Protein AF-A0A505DAF3-F1 (afdb_monomer_lite)

Radius of gyration: 20.5 Å; chains: 1; bounding box: 51×48×59 Å

Organism: NCBI:txid2315329

Foldseek 3Di:
DVVVCVLCVLLVLLVLLQVLLVLLVVLLVVLVVLVVVVVVVCVVPDDDPDPVVLVVLSVVLVVLSVVLNVLSVVSNVLSVVDDPDDDDPDDDDDDPVNVLSQSSSLVSSLSSLVSLCSSLVCQCPSSPPPDPVSNVVSVVSNVVSVVSCVVVHHSVVSVVVNCVSVVVPVDDPPPD

Secondary structure (DSSP, 8-state):
-HHHHHHHHHHHHHHHHHHHHHHHHHHHHHHHHHHHHHHHHHTTTS-----HHHHHHHHHHHHHHHHHHHHHHHHHHHHHHS-SSS---------TTSTT----HHHHHHHHHHHHHHHHHHHHHTTTT--HHHHHHHHHHHHHHHHHHHHH--HHHHHHHHHHHTTTTSS-----

Sequence (176 aa):
AAGALAAVGDAAAAVLAAEAVGAAGHVLERIVACVRQRERAERVERAVGAFPAVKHRLADLYVQVRAARSAAHYAAWATIGSPSGGAARSAPSEGRWRETGERLGGLALAQALEALRTAAAEGVQLPGGTGSTWENEAYRYFHRAVGDELLFGPVHRLRAYAADAARLFDGREVTV

InterPro domains:
  IPR009075 Acyl-CoA dehydrogenase/oxidase, C-terminal [PF00441] (14-156)
  IPR036250 Acyl-CoA dehydrogenase-like, C-terminal [SSF47203] (10-165)

Structure (mmCIF, N/CA/C/O backbone):
data_AF-A0A505DAF3-F1
#
_entry.id   AF-A0A505DAF3-F1
#
loop_
_atom_site.group_PDB
_atom_site.id
_atom_site.type_symbol
_atom_site.label_atom_id
_atom_site.label_alt_id
_atom_site.label_comp_id
_atom_site.label_asym_id
_atom_site.label_entity_id
_atom_site.label_seq_id
_atom_site.pdbx_PDB_ins_code
_atom_site.Cartn_x
_atom_site.Cartn_y
_atom_site.Cartn_z
_atom_site.occupancy
_atom_site.B_iso_or_equiv
_atom_site.auth_seq_id
_atom_site.auth_comp_id
_atom_site.auth_asym_id
_atom_site.auth_atom_id
_atom_site.pdbx_PDB_model_num
ATOM 1 N N . ALA A 1 1 ? 13.190 10.095 -26.841 1.00 55.28 1 ALA A N 1
ATOM 2 C CA . ALA A 1 1 ? 12.254 10.432 -25.744 1.00 55.28 1 ALA A CA 1
ATOM 3 C C . ALA A 1 1 ? 11.821 9.196 -24.943 1.00 55.28 1 ALA A C 1
ATOM 5 O O . ALA A 1 1 ? 12.102 9.152 -23.753 1.00 55.28 1 ALA A O 1
ATOM 6 N N . ALA A 1 2 ? 11.225 8.169 -25.568 1.00 63.03 2 ALA A N 1
ATOM 7 C CA . ALA A 1 2 ? 10.678 6.992 -24.868 1.00 63.03 2 ALA A CA 1
ATOM 8 C C . ALA A 1 2 ? 11.683 6.226 -23.976 1.00 63.03 2 ALA A C 1
ATOM 10 O O . ALA A 1 2 ? 11.346 5.852 -22.859 1.00 63.03 2 ALA A O 1
ATOM 11 N N . GLY A 1 3 ? 12.936 6.057 -24.418 1.00 64.62 3 GLY A N 1
ATOM 12 C CA . GLY A 1 3 ? 13.968 5.381 -23.617 1.00 64.62 3 GLY A CA 1
ATOM 13 C C . GLY A 1 3 ? 14.381 6.136 -22.345 1.00 64.62 3 GLY A C 1
ATOM 14 O O . GLY A 1 3 ? 14.625 5.511 -21.320 1.00 64.62 3 GLY A O 1
ATOM 15 N N . ALA A 1 4 ? 14.396 7.473 -22.378 1.00 67.19 4 ALA A N 1
ATOM 16 C CA . ALA A 1 4 ? 14.712 8.292 -21.204 1.00 67.19 4 ALA A CA 1
ATOM 17 C C . ALA A 1 4 ? 13.577 8.254 -20.166 1.00 67.19 4 ALA A C 1
ATOM 19 O O . ALA A 1 4 ? 13.834 8.103 -18.977 1.00 67.19 4 ALA A O 1
ATOM 20 N N . LEU A 1 5 ? 12.318 8.300 -20.620 1.00 68.50 5 LEU A N 1
ATOM 21 C CA . LEU A 1 5 ? 11.139 8.104 -19.766 1.00 68.50 5 LEU A CA 1
ATOM 22 C C . LEU A 1 5 ? 11.126 6.711 -19.118 1.00 68.50 5 LEU A C 1
ATOM 24 O O . LEU A 1 5 ? 10.870 6.592 -17.924 1.00 68.50 5 LEU A O 1
ATOM 28 N N . ALA A 1 6 ? 11.470 5.666 -19.876 1.00 70.44 6 ALA A N 1
ATOM 29 C CA . ALA A 1 6 ? 11.570 4.306 -19.348 1.00 70.44 6 ALA A CA 1
ATOM 30 C C . ALA A 1 6 ? 12.694 4.143 -18.308 1.00 70.44 6 ALA A C 1
ATOM 32 O O . ALA A 1 6 ? 12.549 3.347 -17.384 1.00 70.44 6 ALA A O 1
ATOM 33 N N . ALA A 1 7 ? 13.795 4.890 -18.442 1.00 69.94 7 ALA A N 1
ATOM 34 C CA . ALA A 1 7 ? 14.902 4.872 -17.486 1.00 69.94 7 ALA A CA 1
ATOM 35 C C . ALA A 1 7 ? 14.554 5.578 -16.163 1.00 69.9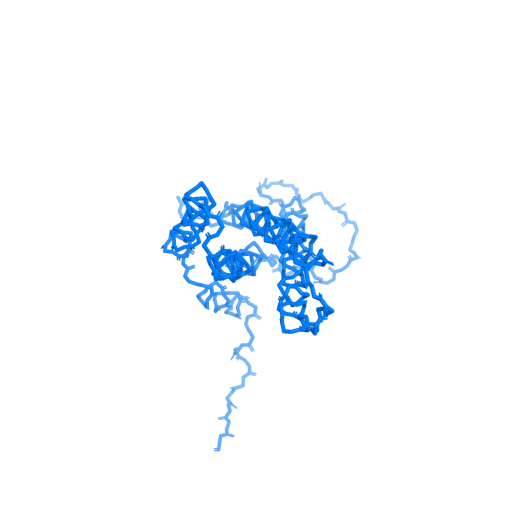4 7 ALA A C 1
ATOM 37 O O . ALA A 1 7 ? 14.957 5.119 -15.100 1.00 69.94 7 ALA A O 1
ATOM 38 N N . VAL A 1 8 ? 13.782 6.668 -16.218 1.00 83.06 8 VAL A N 1
ATOM 39 C CA . VAL A 1 8 ? 13.370 7.424 -15.021 1.00 83.06 8 VAL A CA 1
ATOM 40 C C . VAL A 1 8 ? 12.191 6.764 -14.299 1.00 83.06 8 VAL A C 1
ATOM 42 O O . VAL A 1 8 ? 12.058 6.917 -13.087 1.00 83.06 8 VAL A O 1
ATOM 45 N N . GLY A 1 9 ? 11.354 6.007 -15.016 1.00 86.56 9 GLY A N 1
ATOM 46 C CA . GLY A 1 9 ? 10.122 5.428 -14.473 1.00 86.56 9 GLY A CA 1
ATOM 47 C C . GLY A 1 9 ? 10.319 4.563 -13.224 1.00 86.56 9 GLY A C 1
ATOM 48 O O . GLY A 1 9 ? 9.505 4.637 -12.310 1.00 86.56 9 GLY A O 1
ATOM 49 N N . ASP A 1 10 ? 11.410 3.798 -13.145 1.00 87.62 10 ASP A N 1
ATOM 50 C CA . ASP A 1 10 ? 11.676 2.928 -11.992 1.00 87.62 10 ASP A CA 1
ATOM 51 C C . ASP A 1 10 ? 12.041 3.726 -10.729 1.00 87.62 10 ASP A C 1
ATOM 53 O O . ASP A 1 10 ? 11.458 3.526 -9.662 1.00 87.62 10 ASP A O 1
ATOM 57 N N . ALA A 1 11 ? 12.934 4.710 -10.869 1.00 89.12 11 ALA A N 1
ATOM 58 C CA . ALA A 1 11 ? 13.295 5.615 -9.780 1.00 89.12 11 ALA A CA 1
ATOM 59 C C . ALA A 1 11 ? 12.101 6.479 -9.340 1.00 89.12 11 ALA A C 1
ATOM 61 O O . ALA A 1 11 ? 11.868 6.655 -8.144 1.00 89.12 11 ALA A O 1
ATOM 62 N N . ALA A 1 12 ? 11.301 6.972 -10.292 1.00 91.94 12 ALA A N 1
ATOM 63 C CA . ALA A 1 12 ? 10.080 7.715 -9.996 1.00 91.94 12 ALA A CA 1
ATOM 64 C C . ALA A 1 12 ? 9.077 6.857 -9.209 1.00 91.94 12 ALA A C 1
ATOM 66 O O . ALA A 1 12 ? 8.542 7.311 -8.199 1.00 91.94 12 ALA A O 1
ATOM 67 N N . ALA A 1 13 ? 8.872 5.599 -9.611 1.00 93.19 13 ALA A N 1
ATOM 68 C CA . ALA A 1 13 ? 7.991 4.678 -8.901 1.00 93.19 13 ALA A CA 1
ATOM 69 C C . ALA A 1 13 ? 8.490 4.370 -7.478 1.00 93.19 13 ALA A C 1
ATOM 71 O O . ALA A 1 13 ? 7.680 4.310 -6.555 1.00 93.19 13 ALA A O 1
ATOM 72 N N . ALA A 1 14 ? 9.806 4.253 -7.264 1.00 94.12 14 ALA A N 1
ATOM 73 C CA . ALA A 1 14 ? 10.380 4.080 -5.927 1.00 94.12 14 ALA A CA 1
ATOM 74 C C . ALA A 1 14 ? 10.135 5.297 -5.012 1.00 94.12 14 ALA A C 1
ATOM 76 O O . ALA A 1 14 ? 9.777 5.129 -3.844 1.00 94.12 14 ALA A O 1
ATOM 77 N N . VAL A 1 15 ? 10.269 6.521 -5.537 1.00 95.44 15 VAL A N 1
ATOM 78 C CA . VAL A 1 15 ? 9.961 7.757 -4.792 1.00 95.44 15 VAL A CA 1
ATOM 79 C C . VAL A 1 15 ? 8.472 7.837 -4.452 1.00 95.44 15 VAL A C 1
ATOM 81 O O . VAL A 1 15 ? 8.115 8.089 -3.301 1.00 95.44 15 VAL A O 1
ATOM 84 N N . LEU A 1 16 ? 7.598 7.554 -5.419 1.00 96.56 16 LEU A N 1
ATOM 85 C CA . LEU A 1 16 ? 6.149 7.532 -5.206 1.00 96.56 16 LEU A CA 1
ATOM 86 C C . LEU A 1 16 ? 5.738 6.470 -4.176 1.00 96.56 16 LEU A C 1
ATOM 88 O O . LEU A 1 16 ? 4.880 6.727 -3.333 1.00 96.56 16 LEU A O 1
ATOM 92 N N . ALA A 1 17 ? 6.391 5.304 -4.181 1.00 97.50 17 ALA A N 1
ATOM 93 C CA . ALA A 1 17 ? 6.172 4.269 -3.176 1.00 97.50 17 ALA A CA 1
ATOM 94 C C . ALA A 1 17 ? 6.540 4.759 -1.765 1.00 97.50 17 ALA A C 1
ATOM 96 O O . ALA A 1 17 ? 5.809 4.498 -0.807 1.00 97.50 17 ALA A O 1
ATOM 97 N N . ALA A 1 18 ? 7.650 5.495 -1.636 1.00 97.81 18 ALA A N 1
ATOM 98 C CA . ALA A 1 18 ? 8.081 6.080 -0.369 1.00 97.81 18 ALA A CA 1
ATOM 99 C C . ALA A 1 18 ? 7.090 7.138 0.154 1.00 97.81 18 ALA A C 1
ATOM 101 O O . ALA A 1 18 ? 6.783 7.154 1.348 1.00 97.81 18 ALA A O 1
ATOM 102 N N . GLU A 1 19 ? 6.534 7.979 -0.722 1.00 97.62 19 GLU A N 1
ATOM 103 C CA . GLU A 1 19 ? 5.478 8.918 -0.328 1.00 97.62 19 GLU A CA 1
ATOM 104 C C . GLU A 1 19 ? 4.197 8.199 0.112 1.00 97.62 19 GLU A C 1
ATOM 106 O O . GLU A 1 19 ? 3.665 8.486 1.189 1.00 97.62 19 GLU A O 1
ATOM 111 N N . ALA A 1 20 ? 3.712 7.248 -0.692 1.00 97.88 20 ALA A N 1
ATOM 112 C CA . ALA A 1 20 ? 2.471 6.530 -0.417 1.00 97.88 20 ALA A CA 1
ATOM 113 C C . ALA A 1 20 ? 2.543 5.751 0.906 1.00 97.88 20 ALA A C 1
ATOM 115 O O . ALA A 1 20 ? 1.601 5.792 1.701 1.00 97.88 20 ALA A O 1
ATOM 116 N N . VAL A 1 21 ? 3.680 5.111 1.213 1.00 98.19 21 VAL A N 1
ATOM 117 C CA . VAL A 1 21 ? 3.852 4.422 2.502 1.00 98.19 21 VAL A CA 1
ATOM 118 C C . VAL A 1 21 ? 4.002 5.386 3.682 1.00 98.19 21 VAL A C 1
ATOM 120 O O . VAL A 1 21 ? 3.593 5.060 4.801 1.00 98.19 21 VAL A O 1
ATOM 123 N N . GLY A 1 22 ? 4.554 6.582 3.457 1.00 98.12 22 GLY A N 1
ATOM 124 C CA . GLY A 1 22 ? 4.562 7.659 4.446 1.00 98.12 22 GLY A CA 1
ATOM 125 C C . GLY A 1 22 ? 3.141 8.093 4.803 1.00 98.12 22 GLY A C 1
ATOM 126 O O . GLY A 1 22 ? 2.778 8.125 5.981 1.00 98.12 22 GLY A O 1
ATOM 127 N N . ALA A 1 23 ? 2.309 8.327 3.786 1.00 97.50 23 ALA A N 1
ATOM 128 C CA . ALA A 1 23 ? 0.896 8.649 3.955 1.00 97.50 23 ALA A CA 1
ATOM 129 C C . ALA A 1 23 ? 0.130 7.522 4.673 1.00 97.50 23 ALA A C 1
ATOM 131 O O . ALA A 1 23 ? -0.571 7.784 5.650 1.00 97.50 23 ALA A O 1
ATOM 132 N N . ALA A 1 24 ? 0.320 6.264 4.261 1.00 98.00 24 ALA A N 1
ATOM 133 C CA . ALA A 1 24 ? -0.319 5.109 4.893 1.00 98.00 24 ALA A CA 1
ATOM 134 C C . ALA A 1 24 ? 0.071 4.970 6.377 1.00 98.00 24 ALA A C 1
ATOM 136 O O . ALA A 1 24 ? -0.783 4.742 7.236 1.00 98.00 24 ALA A O 1
ATOM 137 N N . GLY A 1 25 ? 1.357 5.161 6.694 1.00 97.81 25 GLY A N 1
ATOM 138 C CA . GLY A 1 25 ? 1.858 5.149 8.068 1.00 97.81 25 GLY A CA 1
ATOM 139 C C . GLY A 1 25 ? 1.249 6.252 8.928 1.00 97.81 25 GLY A C 1
ATOM 140 O O . GLY A 1 25 ? 0.812 5.980 10.044 1.00 97.81 25 GLY A O 1
ATOM 141 N N . HIS A 1 26 ? 1.144 7.467 8.392 1.00 96.31 26 HIS A N 1
ATOM 142 C CA . HIS A 1 26 ? 0.522 8.580 9.103 1.00 96.31 26 HIS A CA 1
ATOM 143 C C . HIS A 1 26 ? -0.964 8.328 9.390 1.00 96.31 26 HIS A C 1
ATOM 145 O O . HIS A 1 26 ? -1.433 8.581 10.500 1.00 96.31 26 HIS A O 1
ATOM 151 N N . VAL A 1 27 ? -1.710 7.786 8.422 1.00 95.31 27 VAL A N 1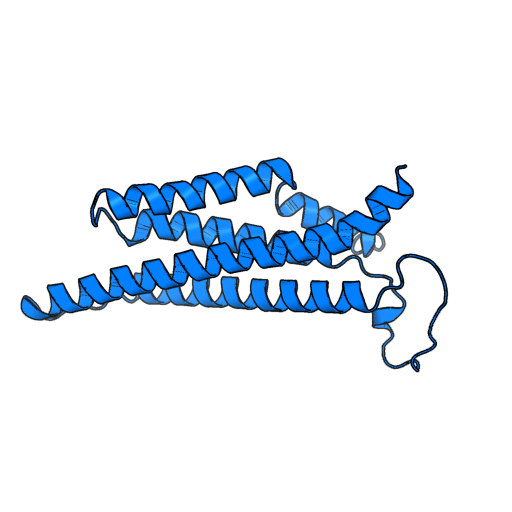
ATOM 152 C CA . VAL A 1 27 ? -3.116 7.411 8.632 1.00 95.31 27 VAL A CA 1
ATOM 153 C C . VAL A 1 27 ? -3.239 6.349 9.730 1.00 95.31 27 VAL A C 1
ATOM 155 O O . VAL A 1 27 ? -4.067 6.499 10.626 1.00 95.31 27 VAL A O 1
ATOM 158 N N . LEU A 1 28 ? -2.384 5.323 9.734 1.00 95.12 28 LEU A N 1
ATOM 159 C CA . LEU A 1 28 ? -2.369 4.303 10.787 1.00 95.12 28 LEU A CA 1
ATOM 160 C C . LEU A 1 28 ? -2.079 4.891 12.178 1.00 95.12 28 LEU A C 1
ATOM 162 O O . LEU A 1 28 ? -2.810 4.606 13.127 1.00 95.12 28 LEU A O 1
ATOM 166 N N . GLU A 1 29 ? -1.034 5.712 12.311 1.00 93.88 29 GLU A N 1
ATOM 167 C CA . GLU A 1 29 ? -0.672 6.375 13.575 1.00 93.88 29 GLU A CA 1
ATOM 168 C C . GLU A 1 29 ? -1.842 7.169 14.140 1.00 93.88 29 GLU A C 1
ATOM 170 O O . GLU A 1 29 ? -2.175 7.083 15.327 1.00 93.88 29 GLU A O 1
ATOM 175 N N . ARG A 1 30 ? -2.508 7.898 13.252 1.00 90.75 30 ARG A N 1
ATOM 176 C CA . ARG A 1 30 ? -3.710 8.639 13.562 1.00 90.75 30 ARG A CA 1
ATOM 177 C C . ARG A 1 30 ? -4.816 7.715 14.056 1.00 90.75 30 ARG A C 1
ATOM 179 O O . ARG A 1 30 ? -5.370 7.984 15.124 1.00 90.75 30 ARG A O 1
ATOM 186 N N . ILE A 1 31 ? -5.171 6.661 13.317 1.00 90.06 31 ILE A N 1
ATOM 187 C CA . ILE A 1 31 ? -6.253 5.751 13.729 1.00 90.06 31 ILE A CA 1
ATOM 188 C C . ILE A 1 31 ? -5.963 5.192 15.124 1.00 90.06 31 ILE A C 1
ATOM 190 O O . ILE A 1 31 ? -6.834 5.207 15.992 1.00 90.06 31 ILE A O 1
ATOM 194 N N . VAL A 1 32 ? -4.723 4.764 15.372 1.00 90.50 32 VAL A N 1
ATOM 195 C CA . VAL A 1 32 ? -4.290 4.264 16.682 1.00 90.50 32 VAL A CA 1
ATOM 196 C C . VAL A 1 32 ? -4.449 5.333 17.765 1.00 90.50 32 VAL A C 1
ATOM 198 O O . VAL A 1 32 ? -4.905 5.017 18.865 1.00 90.50 32 VAL A O 1
ATOM 201 N N . ALA A 1 33 ? -4.104 6.592 17.484 1.00 88.31 33 ALA A N 1
ATOM 202 C CA . ALA A 1 33 ? -4.309 7.692 18.422 1.00 88.31 33 ALA A CA 1
ATOM 203 C C . ALA A 1 33 ? -5.799 7.896 18.754 1.00 88.31 33 ALA A C 1
ATOM 205 O O . ALA A 1 33 ? -6.139 7.989 19.934 1.00 88.31 33 ALA A O 1
ATOM 206 N N . CYS A 1 34 ? -6.679 7.883 17.748 1.00 84.25 34 CYS A N 1
ATOM 207 C CA . CYS A 1 34 ? -8.130 7.992 17.933 1.00 84.25 34 CYS A CA 1
ATOM 208 C C . CYS A 1 34 ? -8.685 6.828 18.775 1.00 84.25 34 CYS A C 1
ATOM 210 O O . CYS A 1 34 ? -9.349 7.049 19.790 1.00 84.25 34 CYS A O 1
ATOM 212 N N . VAL A 1 35 ? -8.348 5.583 18.421 1.00 84.06 35 VAL A N 1
ATOM 213 C CA . VAL A 1 35 ? -8.790 4.384 19.154 1.00 84.06 35 VAL A CA 1
ATOM 214 C C . VAL A 1 35 ? -8.314 4.422 20.607 1.00 84.06 35 VAL A C 1
ATOM 216 O O . VAL A 1 35 ? -9.091 4.147 21.517 1.00 84.06 35 VAL A O 1
ATOM 219 N N . ARG A 1 36 ? -7.069 4.841 20.862 1.00 84.06 36 ARG A N 1
ATOM 220 C CA . ARG A 1 36 ? -6.545 4.988 22.230 1.00 84.06 36 ARG A CA 1
ATOM 221 C C . ARG A 1 36 ? -7.261 6.074 23.030 1.00 84.06 36 ARG A C 1
ATOM 223 O O . ARG A 1 36 ? -7.436 5.911 24.234 1.00 84.06 36 ARG A O 1
ATOM 230 N N . GLN A 1 37 ? -7.631 7.192 22.404 1.00 82.00 37 GLN A N 1
ATOM 231 C CA . GLN A 1 37 ? -8.408 8.245 23.066 1.00 82.00 37 GLN A CA 1
ATOM 232 C C . GLN A 1 37 ? -9.791 7.727 23.477 1.00 82.00 37 GLN A C 1
ATOM 234 O O . GLN A 1 37 ? -10.188 7.936 24.623 1.00 82.00 37 GLN A O 1
ATOM 239 N N . ARG A 1 38 ? -10.467 6.979 22.595 1.00 77.75 38 ARG A N 1
ATOM 240 C CA . ARG A 1 38 ? -11.739 6.303 22.899 1.00 77.75 38 ARG A CA 1
ATOM 241 C C . ARG A 1 38 ? -11.603 5.297 24.037 1.00 77.75 38 ARG A C 1
ATOM 243 O O . ARG A 1 38 ? -12.330 5.400 25.018 1.00 77.75 38 ARG A O 1
ATOM 250 N N . GLU A 1 39 ? -10.605 4.409 23.979 1.00 76.38 39 GLU A N 1
ATOM 251 C CA . GLU A 1 39 ? -10.349 3.432 25.050 1.00 76.38 39 GLU A CA 1
ATOM 252 C C . GLU A 1 39 ? -10.127 4.108 26.417 1.00 76.38 39 GLU A C 1
ATOM 254 O O . GLU A 1 39 ? -10.563 3.585 27.443 1.00 76.38 39 GLU A O 1
ATOM 259 N N . ARG A 1 40 ? -9.448 5.266 26.461 1.00 76.38 40 ARG A N 1
ATOM 260 C CA . ARG A 1 40 ? -9.253 6.036 27.704 1.00 76.38 40 ARG A CA 1
ATOM 261 C C . ARG A 1 40 ? -10.551 6.663 28.210 1.00 76.38 40 ARG A C 1
ATOM 263 O O . ARG A 1 40 ? -10.771 6.638 29.415 1.00 76.38 40 ARG A O 1
ATOM 270 N N . ALA A 1 41 ? -11.374 7.212 27.316 1.00 74.06 41 ALA A N 1
ATOM 271 C CA . ALA A 1 41 ? -12.651 7.831 27.668 1.00 74.06 41 ALA A CA 1
ATOM 272 C C . ALA A 1 41 ? -13.664 6.795 28.186 1.00 74.06 41 ALA A C 1
ATOM 274 O O . ALA A 1 41 ? -14.298 7.007 29.213 1.00 74.06 41 ALA A O 1
ATOM 275 N N . GLU A 1 42 ? -13.763 5.638 27.530 1.00 68.00 42 GLU A N 1
ATOM 276 C CA . GLU A 1 42 ? -14.745 4.596 27.857 1.00 68.00 42 GLU A CA 1
ATOM 277 C C . GLU A 1 42 ? -14.367 3.759 29.092 1.00 68.00 42 GLU A C 1
ATOM 279 O O . GLU A 1 42 ? -15.247 3.270 29.803 1.00 68.00 42 GLU A O 1
ATOM 284 N N . ARG A 1 43 ? -13.067 3.632 29.412 1.00 58.12 43 ARG A N 1
ATOM 285 C CA . ARG A 1 43 ? -12.592 2.955 30.638 1.00 58.12 43 ARG A CA 1
ATOM 286 C C . ARG A 1 43 ? -13.067 3.610 31.936 1.00 58.12 43 ARG A C 1
ATOM 288 O O . ARG A 1 43 ? -12.983 2.968 32.979 1.00 58.12 43 ARG A O 1
ATOM 295 N N . VAL A 1 44 ? -13.543 4.852 31.884 1.00 57.22 44 VAL A N 1
ATOM 296 C CA . VAL A 1 44 ? -14.105 5.549 33.047 1.00 57.22 44 VAL A CA 1
ATOM 297 C C . VAL A 1 44 ? -15.523 5.053 33.373 1.00 57.22 44 VAL A C 1
ATOM 299 O O . VAL A 1 44 ? -15.913 5.107 34.534 1.00 57.22 44 VAL A O 1
ATOM 302 N N . GLU A 1 45 ? -16.272 4.500 32.407 1.00 53.12 45 GLU A N 1
ATOM 303 C CA . GLU A 1 45 ? -17.703 4.199 32.593 1.00 53.12 45 GLU A CA 1
ATOM 304 C C . GLU A 1 45 ? -18.114 2.715 32.542 1.00 53.12 45 GLU A C 1
ATOM 306 O O . GLU A 1 45 ? -19.216 2.409 32.996 1.00 53.12 45 GLU A O 1
ATOM 311 N N . ARG A 1 46 ? -17.307 1.760 32.045 1.00 50.72 46 ARG A N 1
ATOM 312 C CA . ARG A 1 46 ? -17.666 0.319 32.110 1.00 50.72 46 ARG A CA 1
ATOM 313 C C . ARG A 1 46 ? -16.487 -0.624 31.833 1.00 50.72 46 ARG A C 1
ATOM 315 O O . ARG A 1 46 ? -15.561 -0.285 31.104 1.00 50.72 46 ARG A O 1
ATOM 322 N N . ALA A 1 47 ? -16.544 -1.839 32.390 1.00 46.88 47 ALA A N 1
ATOM 323 C CA . ALA A 1 47 ? -15.607 -2.932 32.113 1.00 46.88 47 ALA A CA 1
ATOM 324 C C . ALA A 1 47 ? -15.650 -3.309 30.616 1.00 46.88 47 ALA A C 1
ATOM 326 O O . ALA A 1 47 ? -16.570 -3.982 30.155 1.00 46.88 47 ALA A O 1
ATOM 327 N N . VAL A 1 48 ? -14.676 -2.807 29.852 1.00 45.03 48 VAL A N 1
ATOM 328 C CA . VAL A 1 48 ? -14.603 -2.894 28.387 1.00 45.03 48 VAL A CA 1
ATOM 329 C C . VAL A 1 48 ? -14.355 -4.340 27.948 1.00 45.03 48 VAL A C 1
ATOM 331 O O . VAL A 1 48 ? -13.220 -4.824 27.945 1.00 45.03 48 VAL A O 1
ATOM 334 N N . GLY A 1 49 ? -15.433 -5.021 27.553 1.00 44.69 49 GLY A N 1
ATOM 335 C CA . GLY A 1 49 ? -15.375 -6.194 26.686 1.00 44.69 49 GLY A CA 1
ATOM 336 C C . GLY A 1 49 ? -14.585 -5.821 25.438 1.00 44.69 49 GLY A C 1
ATOM 337 O O . GLY A 1 49 ? -14.859 -4.815 24.792 1.00 44.69 49 GLY A O 1
ATOM 338 N N . ALA A 1 50 ? -13.514 -6.565 25.203 1.00 50.16 50 ALA A N 1
ATOM 339 C CA . ALA A 1 50 ? -12.399 -6.136 24.390 1.00 50.16 50 ALA A CA 1
ATOM 340 C C . ALA A 1 50 ? -12.812 -5.744 22.957 1.00 50.16 50 ALA A C 1
ATOM 342 O O . ALA A 1 50 ? -13.761 -6.271 22.381 1.00 50.16 50 ALA A O 1
ATOM 343 N N . PHE A 1 51 ? -11.959 -4.942 22.324 1.00 63.72 51 PHE A N 1
ATOM 344 C CA . PHE A 1 51 ? -11.960 -4.669 20.890 1.00 63.72 51 PHE A CA 1
ATOM 345 C C . PHE A 1 51 ? -11.031 -5.626 20.082 1.00 63.72 51 PHE A C 1
ATOM 347 O O . PHE A 1 51 ? -10.173 -5.114 19.355 1.00 63.72 51 PHE A O 1
ATOM 354 N N . PRO A 1 52 ? -11.085 -6.985 20.166 1.00 69.31 52 PRO A N 1
ATOM 355 C CA . PRO A 1 52 ? -10.171 -7.845 19.411 1.00 69.31 52 PRO A CA 1
ATOM 356 C C . PRO A 1 52 ? -10.227 -7.586 17.911 1.00 69.31 52 PRO A C 1
ATOM 358 O O . PRO A 1 52 ? -9.187 -7.575 17.267 1.00 69.31 52 PRO A O 1
ATOM 361 N N . ALA A 1 53 ? -11.420 -7.316 17.371 1.00 79.94 53 ALA A N 1
ATOM 362 C CA . ALA A 1 53 ? -11.605 -7.079 15.944 1.00 79.94 53 ALA A CA 1
ATOM 363 C C . ALA A 1 53 ? -10.860 -5.823 15.461 1.00 79.94 53 ALA A C 1
ATOM 365 O O . ALA A 1 53 ? -10.167 -5.874 14.450 1.00 79.94 53 ALA A O 1
ATOM 366 N N . VAL A 1 54 ? -10.934 -4.710 16.204 1.00 84.12 54 VAL A N 1
ATOM 367 C CA . VAL A 1 54 ? -10.202 -3.476 15.858 1.00 84.12 54 VAL A CA 1
ATOM 368 C C . VAL A 1 54 ? -8.698 -3.689 16.013 1.00 84.12 54 VAL A C 1
ATOM 370 O O . VAL A 1 54 ? -7.927 -3.284 15.151 1.00 84.12 54 VAL A O 1
ATOM 373 N N . LYS A 1 55 ? -8.265 -4.376 17.077 1.00 85.00 55 LYS A N 1
ATOM 374 C CA . LYS A 1 55 ? -6.842 -4.664 17.307 1.00 85.00 55 LYS A CA 1
ATOM 375 C C . LYS A 1 55 ? -6.247 -5.555 16.220 1.00 85.00 55 LYS A C 1
ATOM 377 O O . LYS A 1 55 ? -5.139 -5.276 15.778 1.00 85.00 55 LYS A O 1
ATOM 382 N N . HIS A 1 56 ? -6.972 -6.582 15.777 1.00 90.69 56 HIS A N 1
ATOM 383 C CA . HIS A 1 56 ? -6.522 -7.470 14.706 1.00 90.69 56 HIS A CA 1
ATOM 384 C C . HIS A 1 56 ? -6.431 -6.723 13.374 1.00 90.69 56 HIS A C 1
ATOM 386 O O . HIS A 1 56 ? -5.365 -6.705 12.772 1.00 90.69 56 HIS A O 1
ATOM 392 N N . ARG A 1 57 ? -7.474 -5.965 13.002 1.00 90.88 57 ARG A N 1
ATOM 393 C CA . ARG A 1 57 ? -7.453 -5.114 11.798 1.00 90.88 57 ARG A CA 1
ATOM 394 C C . ARG A 1 57 ? -6.288 -4.124 11.798 1.00 90.88 57 ARG A C 1
ATOM 396 O O . ARG A 1 57 ? -5.622 -3.956 10.783 1.00 90.88 57 ARG A O 1
ATOM 403 N N . LEU A 1 58 ? -6.008 -3.483 12.936 1.00 91.94 58 LEU A N 1
ATOM 404 C CA . LEU A 1 58 ? -4.874 -2.561 13.062 1.00 91.94 58 LEU A CA 1
ATOM 405 C C . LEU A 1 58 ? -3.518 -3.272 13.029 1.00 91.94 58 LEU A C 1
ATOM 407 O O . LEU A 1 58 ? -2.554 -2.696 12.528 1.00 91.94 58 LEU A O 1
ATOM 411 N N . ALA A 1 59 ? -3.430 -4.501 13.541 1.00 94.88 59 ALA A N 1
ATOM 412 C CA . ALA A 1 59 ? -2.227 -5.317 13.427 1.00 94.88 59 ALA A CA 1
ATOM 413 C C . ALA A 1 59 ? -1.972 -5.727 11.967 1.00 94.88 59 ALA A C 1
ATOM 415 O O . ALA A 1 59 ? -0.854 -5.558 11.484 1.00 94.88 59 ALA A O 1
ATOM 416 N N . ASP A 1 60 ? -3.005 -6.167 11.246 1.00 95.56 60 ASP A N 1
ATOM 417 C CA . ASP A 1 60 ? -2.914 -6.511 9.824 1.00 95.56 60 ASP A CA 1
ATOM 418 C C . ASP A 1 60 ? -2.505 -5.295 8.990 1.00 95.56 60 ASP A C 1
ATOM 420 O O . ASP A 1 60 ? -1.570 -5.363 8.189 1.00 95.56 60 ASP A O 1
ATOM 424 N N . LEU A 1 61 ? -3.139 -4.144 9.238 1.00 96.44 61 LEU A N 1
ATOM 425 C CA . LEU A 1 61 ? -2.788 -2.891 8.579 1.00 96.44 61 LEU A CA 1
ATOM 426 C C . LEU A 1 61 ? -1.343 -2.470 8.888 1.00 96.44 61 LEU A C 1
ATOM 428 O O . LEU A 1 61 ? -0.615 -2.048 7.990 1.00 96.44 61 LEU A O 1
ATOM 432 N N . TYR A 1 62 ? -0.896 -2.615 10.138 1.00 97.88 62 TYR A N 1
ATOM 433 C CA . TYR A 1 62 ? 0.495 -2.355 10.507 1.00 97.88 62 TYR A CA 1
ATOM 434 C C . TYR A 1 62 ? 1.460 -3.241 9.718 1.00 97.88 62 TYR A C 1
ATOM 436 O O . TYR A 1 62 ? 2.438 -2.733 9.167 1.00 97.88 62 TYR A O 1
ATOM 444 N N . VAL A 1 63 ? 1.183 -4.543 9.616 1.00 98.31 63 VAL A N 1
ATOM 445 C CA . VAL A 1 63 ? 2.012 -5.478 8.843 1.00 98.31 63 VAL A CA 1
ATOM 446 C C . VAL A 1 63 ? 2.067 -5.067 7.373 1.00 98.31 63 VAL A C 1
ATOM 448 O O . VAL A 1 63 ? 3.162 -4.998 6.814 1.00 98.31 63 VAL A O 1
ATOM 451 N N . GLN A 1 64 ? 0.933 -4.708 6.767 1.00 98.00 64 GLN A N 1
ATOM 452 C CA . GLN A 1 64 ? 0.887 -4.230 5.381 1.00 98.00 64 GLN A CA 1
ATOM 453 C C . GLN A 1 64 ? 1.738 -2.970 5.175 1.00 98.00 64 GLN A C 1
ATOM 455 O O . GLN A 1 64 ? 2.579 -2.928 4.278 1.00 98.00 64 GLN A O 1
ATOM 460 N N . VAL A 1 65 ? 1.598 -1.963 6.045 1.00 98.50 65 VAL A N 1
ATOM 461 C CA . VAL A 1 65 ? 2.396 -0.726 5.973 1.00 98.50 65 VAL A CA 1
ATOM 462 C C . VAL A 1 65 ? 3.889 -1.018 6.149 1.00 98.50 65 VAL A C 1
ATOM 464 O O . VAL A 1 65 ? 4.726 -0.427 5.464 1.00 98.50 65 VAL A O 1
ATOM 467 N N . ARG A 1 66 ? 4.259 -1.941 7.044 1.00 98.38 66 ARG A N 1
ATOM 468 C CA . ARG A 1 66 ? 5.660 -2.342 7.242 1.00 98.38 66 ARG A CA 1
ATOM 469 C C . ARG A 1 66 ? 6.224 -3.083 6.036 1.00 98.38 66 ARG A C 1
ATOM 471 O O . ARG A 1 66 ? 7.354 -2.789 5.650 1.00 98.38 66 ARG A O 1
ATOM 478 N N . ALA A 1 67 ? 5.457 -3.986 5.434 1.00 98.00 67 ALA A N 1
ATOM 479 C CA . ALA A 1 67 ? 5.852 -4.692 4.221 1.00 98.00 67 ALA A CA 1
ATOM 480 C C . ALA A 1 67 ? 6.064 -3.712 3.056 1.00 98.00 67 ALA A C 1
ATOM 482 O O . ALA A 1 67 ? 7.126 -3.720 2.433 1.00 98.00 67 ALA A O 1
ATOM 483 N N . ALA A 1 68 ? 5.116 -2.794 2.839 1.00 98.12 68 ALA A N 1
ATOM 484 C CA . ALA A 1 68 ? 5.238 -1.733 1.844 1.00 98.12 68 ALA A CA 1
ATOM 485 C C . ALA A 1 68 ? 6.461 -0.836 2.096 1.00 98.12 68 ALA A C 1
ATOM 487 O O . ALA A 1 68 ? 7.165 -0.467 1.158 1.00 98.12 68 ALA A O 1
ATOM 488 N N . ARG A 1 69 ? 6.771 -0.529 3.364 1.00 98.38 69 ARG A N 1
ATOM 489 C CA . ARG A 1 69 ? 7.926 0.309 3.723 1.00 98.38 69 ARG A CA 1
ATOM 490 C C . ARG A 1 69 ? 9.234 -0.386 3.378 1.00 98.38 69 ARG A C 1
ATOM 492 O O . ARG A 1 69 ? 10.109 0.229 2.775 1.00 98.38 69 ARG A O 1
ATOM 499 N N . SER A 1 70 ? 9.357 -1.665 3.725 1.00 97.88 70 SER A N 1
ATOM 500 C CA . SER A 1 70 ? 10.519 -2.473 3.353 1.00 97.88 70 SER A CA 1
ATOM 501 C C . SER A 1 70 ? 10.684 -2.555 1.833 1.00 97.88 70 SER A C 1
ATOM 503 O O . SER A 1 70 ? 11.794 -2.372 1.340 1.00 97.88 70 SER A O 1
ATOM 505 N N . ALA A 1 71 ? 9.589 -2.751 1.090 1.00 96.00 71 ALA A N 1
ATOM 506 C CA . ALA A 1 71 ? 9.612 -2.779 -0.372 1.00 96.00 71 ALA A CA 1
ATOM 507 C C . ALA A 1 71 ? 10.067 -1.436 -0.974 1.00 96.00 71 ALA A C 1
ATOM 509 O O . ALA A 1 71 ? 10.927 -1.425 -1.851 1.00 96.00 71 ALA A O 1
ATOM 510 N N . ALA A 1 72 ? 9.558 -0.308 -0.468 1.00 96.31 72 ALA A N 1
ATOM 511 C CA . ALA A 1 72 ? 9.954 1.028 -0.916 1.00 96.31 72 ALA A CA 1
ATOM 512 C C . ALA A 1 72 ? 11.443 1.313 -0.654 1.00 96.31 72 ALA A C 1
ATOM 514 O O . ALA A 1 72 ? 12.148 1.780 -1.548 1.00 96.31 72 ALA A O 1
ATOM 515 N N . HIS A 1 73 ? 11.953 0.978 0.537 1.00 95.00 73 HIS A N 1
ATOM 516 C CA . HIS A 1 73 ? 13.381 1.125 0.839 1.00 95.00 73 HIS A CA 1
ATOM 517 C C . HIS A 1 73 ? 14.256 0.241 -0.048 1.00 95.00 73 HIS A C 1
ATOM 519 O O . HIS A 1 73 ? 15.302 0.691 -0.512 1.00 95.00 73 HIS A O 1
ATOM 525 N N . TYR A 1 74 ? 13.831 -0.999 -0.296 1.00 92.75 74 TYR A N 1
ATOM 526 C CA . TYR A 1 74 ? 14.575 -1.912 -1.154 1.00 92.75 74 TYR A CA 1
ATOM 527 C C . TYR A 1 74 ? 14.614 -1.423 -2.607 1.00 92.75 74 TYR A C 1
ATOM 529 O O . TYR A 1 74 ? 15.689 -1.384 -3.203 1.00 92.75 74 TYR A O 1
ATOM 537 N N . ALA A 1 75 ? 13.483 -0.961 -3.150 1.00 91.81 75 ALA A N 1
ATOM 538 C CA . ALA A 1 75 ? 13.431 -0.370 -4.485 1.00 91.81 75 ALA A CA 1
ATOM 539 C C . ALA A 1 75 ? 14.307 0.887 -4.593 1.00 91.81 75 ALA A C 1
ATOM 541 O O . ALA A 1 75 ? 15.079 1.018 -5.540 1.00 91.81 75 ALA A O 1
ATOM 542 N N . ALA A 1 76 ? 14.268 1.776 -3.595 1.00 91.12 76 ALA A N 1
ATOM 543 C CA . ALA A 1 76 ? 15.133 2.952 -3.564 1.00 91.12 76 ALA A CA 1
ATOM 544 C C . ALA A 1 76 ? 16.623 2.562 -3.555 1.00 91.12 76 ALA A C 1
ATOM 546 O O . ALA A 1 76 ? 17.410 3.084 -4.344 1.00 91.12 76 ALA A O 1
ATOM 547 N N . TRP A 1 77 ? 17.015 1.589 -2.729 1.00 89.06 77 TRP A N 1
ATOM 548 C CA . TRP A 1 77 ? 18.388 1.084 -2.705 1.00 89.06 77 TRP A CA 1
ATOM 549 C C . TRP A 1 77 ? 18.815 0.473 -4.048 1.00 89.06 77 TRP A C 1
ATOM 551 O O . TRP A 1 77 ? 19.912 0.760 -4.532 1.00 89.06 77 TRP A O 1
ATOM 561 N N . ALA A 1 78 ? 17.937 -0.307 -4.685 1.00 85.56 78 ALA A N 1
ATOM 562 C CA . ALA A 1 78 ? 18.187 -0.896 -5.997 1.00 85.56 78 ALA A CA 1
ATOM 563 C C . ALA A 1 78 ? 18.368 0.176 -7.087 1.00 85.56 78 ALA A C 1
ATOM 565 O O . ALA A 1 78 ? 19.270 0.062 -7.918 1.00 85.56 78 ALA A O 1
ATOM 566 N N . THR A 1 79 ? 17.589 1.263 -7.037 1.00 80.00 79 THR A N 1
ATOM 567 C CA . THR A 1 79 ? 17.694 2.364 -8.012 1.00 80.00 79 THR A CA 1
ATOM 568 C C . THR A 1 79 ? 18.986 3.176 -7.882 1.00 80.00 79 THR A C 1
ATOM 570 O O . THR A 1 79 ? 19.489 3.668 -8.885 1.00 80.00 79 THR A O 1
ATOM 573 N N . ILE A 1 80 ? 19.580 3.263 -6.684 1.00 73.19 80 ILE A N 1
ATOM 574 C CA . ILE A 1 80 ? 20.866 3.953 -6.455 1.00 73.19 80 ILE A CA 1
ATOM 575 C C . ILE A 1 80 ? 22.044 3.127 -7.001 1.00 73.19 80 ILE A C 1
ATOM 577 O O . ILE A 1 80 ? 23.066 3.679 -7.413 1.00 73.19 80 ILE A O 1
ATOM 581 N N . GLY A 1 81 ? 21.911 1.797 -7.003 1.00 59.94 81 GLY A N 1
ATOM 582 C CA . GLY A 1 81 ? 22.926 0.872 -7.511 1.00 59.94 81 GLY A CA 1
ATOM 583 C C . GLY A 1 81 ? 22.879 0.637 -9.023 1.00 59.94 81 GLY A C 1
ATOM 584 O O . GLY A 1 81 ? 23.830 0.076 -9.564 1.00 59.94 81 GLY A O 1
ATOM 585 N N . SER A 1 82 ? 21.803 1.050 -9.698 1.00 53.47 82 SER A N 1
ATOM 586 C CA . SER A 1 82 ? 21.626 0.876 -11.139 1.00 53.47 82 SER A CA 1
ATOM 587 C C . SER A 1 82 ? 22.194 2.095 -11.878 1.00 53.47 82 SER A C 1
ATOM 589 O O . SER A 1 82 ? 21.677 3.200 -11.712 1.00 53.47 82 SER A O 1
ATOM 591 N N . PRO A 1 83 ? 23.283 1.962 -12.660 1.00 50.62 83 PRO A N 1
ATOM 592 C CA . PRO A 1 83 ? 23.881 3.100 -13.339 1.00 50.62 83 PRO A CA 1
ATOM 593 C C . PRO A 1 83 ? 22.951 3.560 -14.464 1.00 50.62 83 PRO A C 1
ATOM 595 O O . PRO A 1 83 ? 22.928 3.002 -15.562 1.00 50.62 83 PRO A O 1
ATOM 598 N N . SER A 1 84 ? 22.190 4.616 -14.201 1.00 48.16 84 SER A N 1
ATOM 599 C CA . SER A 1 84 ? 21.498 5.390 -15.223 1.00 48.16 84 SER A CA 1
ATOM 600 C C . SER A 1 84 ? 22.535 6.123 -16.084 1.00 48.16 84 SER A C 1
ATOM 602 O O . SER A 1 84 ? 22.854 7.280 -15.834 1.00 48.16 84 SER A O 1
ATOM 604 N N . GLY A 1 85 ? 23.078 5.427 -17.086 1.00 46.44 85 GLY A N 1
ATOM 605 C CA . GLY A 1 85 ? 23.942 5.992 -18.125 1.00 46.44 85 GLY A CA 1
ATOM 606 C C . GLY A 1 85 ? 25.415 6.157 -17.731 1.00 46.44 85 GLY A C 1
ATOM 607 O O . GLY A 1 85 ? 25.784 7.098 -17.042 1.00 46.44 85 GLY A O 1
ATOM 608 N N . GLY A 1 86 ? 26.276 5.295 -18.282 1.00 39.19 86 GLY A N 1
ATOM 609 C CA . GLY A 1 86 ? 27.723 5.527 -18.367 1.00 39.19 86 GLY A CA 1
ATOM 610 C C . GLY A 1 86 ? 28.540 5.072 -17.152 1.00 39.19 86 GLY A C 1
ATOM 611 O O . GLY A 1 86 ? 28.352 5.537 -16.038 1.00 39.19 86 GLY A O 1
ATOM 612 N N . ALA A 1 87 ? 29.516 4.205 -17.423 1.00 35.69 87 ALA A N 1
ATOM 613 C CA . ALA A 1 87 ? 30.512 3.655 -16.504 1.00 35.69 87 ALA A CA 1
ATOM 614 C C . ALA A 1 87 ? 29.972 2.672 -15.450 1.00 35.69 87 ALA A C 1
ATOM 616 O O . ALA A 1 87 ? 29.626 3.017 -14.320 1.00 35.69 87 ALA A O 1
ATOM 617 N N . ALA A 1 88 ? 30.029 1.393 -15.828 1.00 42.62 88 ALA A N 1
ATOM 618 C CA . ALA A 1 88 ? 30.138 0.282 -14.901 1.00 42.62 88 ALA A CA 1
ATOM 619 C C . ALA A 1 88 ? 31.278 0.562 -13.907 1.00 42.62 88 ALA A C 1
ATOM 621 O O . ALA A 1 88 ? 32.455 0.397 -14.226 1.00 42.62 88 ALA A O 1
ATOM 622 N N . ARG A 1 89 ? 30.943 0.999 -12.691 1.00 38.50 89 ARG A N 1
ATOM 623 C CA . ARG A 1 89 ? 31.846 0.807 -11.561 1.00 38.50 89 ARG A CA 1
ATOM 624 C C . ARG A 1 89 ? 31.676 -0.633 -11.123 1.00 38.50 89 ARG A C 1
ATOM 626 O O . ARG A 1 89 ? 30.703 -0.976 -10.459 1.00 38.50 89 ARG A O 1
ATOM 633 N N . SER A 1 90 ? 32.622 -1.451 -11.561 1.00 40.41 90 SER A N 1
ATOM 634 C CA . SER A 1 90 ? 32.866 -2.813 -11.115 1.00 40.41 90 SER A CA 1
ATOM 635 C C . SER A 1 90 ? 32.948 -2.851 -9.587 1.00 40.41 90 SER A C 1
ATOM 637 O O . SER A 1 90 ? 34.000 -2.605 -9.004 1.00 40.41 90 SER A O 1
ATOM 639 N N . ALA A 1 91 ? 31.821 -3.120 -8.933 1.00 42.28 91 ALA A N 1
ATOM 640 C CA . ALA A 1 91 ? 31.801 -3.692 -7.595 1.00 42.28 91 ALA A CA 1
ATOM 641 C C . ALA A 1 91 ? 31.730 -5.222 -7.751 1.00 42.28 91 ALA A C 1
ATOM 643 O O . ALA A 1 91 ? 31.077 -5.687 -8.691 1.00 42.28 91 ALA A O 1
ATOM 644 N N . PRO A 1 92 ? 32.406 -6.005 -6.893 1.00 36.88 92 PRO A N 1
ATOM 645 C CA . PRO A 1 92 ? 32.578 -7.433 -7.107 1.00 36.88 92 PRO A CA 1
ATOM 646 C C . PRO A 1 92 ? 31.236 -8.162 -7.149 1.00 36.88 92 PRO A C 1
ATOM 648 O O . PRO A 1 92 ? 30.286 -7.824 -6.441 1.00 36.88 92 PRO A O 1
ATOM 651 N N . SER A 1 93 ? 31.198 -9.168 -8.011 1.00 42.88 93 SER A N 1
ATOM 652 C CA . SER A 1 93 ? 30.131 -10.132 -8.229 1.00 42.88 93 SER A CA 1
ATOM 653 C C . SER A 1 93 ? 29.772 -10.897 -6.949 1.00 42.88 93 SER A C 1
ATOM 655 O O . SER A 1 93 ? 30.264 -11.997 -6.720 1.00 42.88 93 SER A O 1
ATOM 657 N N . GLU A 1 94 ? 28.877 -10.348 -6.137 1.00 39.88 94 GLU A N 1
ATOM 658 C CA . GLU A 1 94 ? 28.154 -11.094 -5.105 1.00 39.88 94 GLU A CA 1
ATOM 659 C C . GLU A 1 94 ? 26.656 -10.831 -5.266 1.00 39.88 94 GLU A C 1
ATOM 661 O O . GLU A 1 94 ? 26.087 -9.895 -4.706 1.00 39.88 94 GLU A O 1
ATOM 666 N N . GLY A 1 95 ? 26.017 -11.659 -6.096 1.00 43.50 95 GLY A N 1
ATOM 667 C CA . GLY A 1 95 ? 24.564 -11.717 -6.200 1.00 43.50 95 GLY A CA 1
ATOM 668 C C . GLY A 1 95 ? 24.041 -11.771 -7.627 1.00 43.50 95 GLY A C 1
ATOM 669 O O . GLY A 1 95 ? 23.846 -10.737 -8.256 1.00 43.50 95 GLY A O 1
ATOM 670 N N . ARG A 1 96 ? 23.691 -12.978 -8.083 1.00 43.66 96 ARG A N 1
ATOM 671 C CA . ARG A 1 96 ? 22.919 -13.274 -9.309 1.00 43.66 96 ARG A CA 1
ATOM 672 C C . ARG A 1 96 ? 21.667 -12.385 -9.494 1.00 43.66 96 ARG A C 1
ATOM 674 O O . ARG A 1 96 ? 21.199 -12.212 -10.606 1.00 43.66 96 ARG A O 1
ATOM 681 N N . TRP A 1 97 ? 21.148 -11.790 -8.418 1.00 49.06 97 TRP A N 1
ATOM 682 C CA . TRP A 1 97 ? 20.000 -10.875 -8.413 1.00 49.06 97 TRP A CA 1
ATOM 683 C C . TRP A 1 97 ? 20.305 -9.461 -8.956 1.00 49.06 97 TRP A C 1
ATOM 685 O O . TRP A 1 97 ? 19.375 -8.718 -9.249 1.00 49.06 97 TRP A O 1
ATOM 695 N N . ARG A 1 98 ? 21.580 -9.061 -9.118 1.00 44.28 98 ARG A N 1
ATOM 696 C CA . ARG A 1 98 ? 21.944 -7.786 -9.777 1.00 44.28 98 ARG A CA 1
ATOM 697 C C . ARG A 1 98 ? 21.954 -7.873 -11.301 1.00 44.28 98 ARG A C 1
ATOM 699 O O . ARG A 1 98 ? 21.769 -6.855 -11.963 1.00 44.28 98 ARG A O 1
ATOM 706 N N . GLU A 1 99 ? 22.169 -9.064 -11.854 1.00 44.03 99 GLU A N 1
ATOM 707 C CA . GLU A 1 99 ? 22.298 -9.273 -13.302 1.00 44.03 99 GLU A CA 1
ATOM 708 C C . GLU A 1 99 ? 20.963 -9.122 -14.043 1.00 44.03 99 GLU A C 1
ATOM 710 O O . GLU A 1 99 ? 20.964 -8.818 -15.234 1.00 44.03 99 GLU A O 1
ATOM 715 N N . THR A 1 100 ? 19.824 -9.245 -13.352 1.00 49.56 100 THR A N 1
ATOM 716 C CA . THR A 1 100 ? 18.501 -9.150 -13.983 1.00 49.56 100 THR A CA 1
ATOM 717 C C . THR A 1 100 ? 18.070 -7.717 -14.325 1.00 49.56 100 THR A C 1
ATOM 719 O O . THR A 1 100 ? 17.123 -7.543 -15.087 1.00 49.56 100 THR A O 1
ATOM 722 N N . GLY A 1 101 ? 18.713 -6.671 -13.782 1.00 53.47 101 GLY A N 1
ATOM 723 C CA . GLY A 1 101 ? 18.247 -5.290 -13.990 1.00 53.47 101 GLY A CA 1
ATOM 724 C C . GLY A 1 101 ? 16.774 -5.100 -13.589 1.00 53.47 101 GLY A C 1
ATOM 725 O O . GLY A 1 101 ? 16.019 -4.419 -14.286 1.00 53.47 101 GLY A O 1
ATOM 726 N N . GLU A 1 102 ? 16.347 -5.770 -12.513 1.00 64.94 102 GLU A N 1
ATOM 727 C CA . GLU A 1 102 ? 14.953 -5.809 -12.071 1.00 64.94 102 GLU A CA 1
ATOM 728 C C . GLU A 1 102 ? 14.446 -4.402 -11.725 1.00 64.94 102 GLU A C 1
ATOM 730 O O . GLU A 1 102 ? 14.969 -3.722 -10.842 1.00 64.94 102 GLU A O 1
ATOM 735 N N . ARG A 1 103 ? 13.398 -3.969 -12.434 1.00 77.12 103 ARG A N 1
ATOM 736 C CA . ARG A 1 103 ? 12.681 -2.713 -12.177 1.00 77.12 103 ARG A CA 1
ATOM 737 C C . ARG A 1 103 ? 11.707 -2.914 -11.022 1.00 77.12 103 ARG A C 1
ATOM 739 O O . ARG A 1 103 ? 10.553 -3.300 -11.218 1.00 77.12 103 ARG A O 1
ATOM 746 N N . LEU A 1 104 ? 12.205 -2.718 -9.806 1.00 88.75 104 LEU A N 1
ATOM 747 C CA . LEU A 1 104 ? 11.483 -3.003 -8.564 1.00 88.75 104 LEU A CA 1
ATOM 748 C C . LEU A 1 104 ? 10.569 -1.859 -8.112 1.00 88.75 104 LEU A C 1
ATOM 750 O O . LEU A 1 104 ? 9.680 -2.080 -7.287 1.00 88.75 104 LEU A O 1
ATOM 754 N N . GLY A 1 105 ? 10.745 -0.652 -8.653 1.00 92.00 105 GLY A N 1
ATOM 755 C CA . GLY A 1 105 ? 9.963 0.528 -8.296 1.00 92.00 105 GLY A CA 1
ATOM 756 C C . GLY A 1 105 ? 8.468 0.322 -8.527 1.00 92.00 105 GLY A C 1
ATOM 757 O O . GLY A 1 105 ? 7.663 0.661 -7.664 1.00 92.00 105 GLY A O 1
ATOM 758 N N . GLY A 1 106 ? 8.088 -0.315 -9.639 1.00 92.81 106 GLY A N 1
ATOM 759 C CA . GLY A 1 106 ? 6.684 -0.625 -9.938 1.00 92.81 106 GLY A CA 1
ATOM 760 C C . GLY A 1 106 ? 6.040 -1.582 -8.925 1.00 92.81 106 GLY A C 1
ATOM 761 O O . GLY A 1 106 ? 4.907 -1.358 -8.500 1.00 92.81 106 GLY A O 1
ATOM 762 N N . LEU A 1 107 ? 6.768 -2.614 -8.481 1.00 93.56 107 LEU A N 1
ATOM 763 C CA . LEU A 1 107 ? 6.293 -3.552 -7.454 1.00 93.56 107 LEU A CA 1
ATOM 764 C C . LEU A 1 107 ? 6.182 -2.891 -6.080 1.00 93.56 107 LEU A C 1
ATOM 766 O O . LEU A 1 107 ? 5.197 -3.105 -5.369 1.00 93.56 107 LEU A O 1
ATOM 770 N N . ALA A 1 108 ? 7.175 -2.080 -5.711 1.00 96.44 108 ALA A N 1
ATOM 771 C CA . ALA A 1 108 ? 7.140 -1.315 -4.473 1.00 96.44 108 ALA A CA 1
ATOM 772 C C . ALA A 1 108 ? 5.965 -0.330 -4.463 1.00 96.44 108 ALA A C 1
ATOM 774 O O . ALA A 1 108 ? 5.244 -0.251 -3.468 1.00 96.44 108 ALA A O 1
ATOM 775 N N . LEU A 1 109 ? 5.720 0.355 -5.584 1.00 96.69 109 LEU A N 1
ATOM 776 C CA . LEU A 1 109 ? 4.580 1.250 -5.743 1.00 96.69 109 LEU A CA 1
ATOM 777 C C . LEU A 1 109 ? 3.256 0.492 -5.618 1.00 96.69 109 LEU A C 1
ATOM 779 O O . LEU A 1 109 ? 2.382 0.926 -4.878 1.00 96.69 109 LEU A O 1
ATOM 783 N N . ALA A 1 110 ? 3.130 -0.679 -6.246 1.00 96.88 110 ALA A N 1
ATOM 784 C CA . ALA A 1 110 ? 1.941 -1.522 -6.126 1.00 96.88 110 ALA A CA 1
ATOM 785 C C . ALA A 1 110 ? 1.623 -1.873 -4.658 1.00 96.88 110 ALA A C 1
ATOM 787 O O . ALA A 1 110 ? 0.475 -1.762 -4.229 1.00 96.88 110 ALA A O 1
ATOM 788 N N . GLN A 1 111 ? 2.639 -2.259 -3.877 1.00 97.50 111 GLN A N 1
ATOM 789 C CA . GLN A 1 111 ? 2.483 -2.543 -2.444 1.00 97.50 111 GLN A CA 1
ATOM 790 C C . GLN A 1 111 ? 2.130 -1.291 -1.633 1.00 97.50 111 GLN A C 1
ATOM 792 O O . GLN A 1 111 ? 1.271 -1.342 -0.754 1.00 97.50 111 GLN A O 1
ATOM 797 N N . ALA A 1 112 ? 2.768 -0.158 -1.928 1.00 98.19 112 ALA A N 1
ATOM 798 C CA . ALA A 1 112 ? 2.522 1.091 -1.217 1.00 98.19 112 ALA A CA 1
ATOM 799 C C . ALA A 1 112 ? 1.116 1.656 -1.479 1.00 98.19 112 ALA A C 1
ATOM 801 O O . ALA A 1 112 ? 0.469 2.113 -0.538 1.00 98.19 112 ALA A O 1
ATOM 802 N N . LEU A 1 113 ? 0.620 1.573 -2.718 1.00 97.94 113 LEU A N 1
ATOM 803 C CA . LEU A 1 113 ? -0.737 1.995 -3.076 1.00 97.94 113 LEU A CA 1
ATOM 804 C C . LEU A 1 113 ? -1.800 1.119 -2.407 1.00 97.94 113 LEU A C 1
ATOM 806 O O . LEU A 1 113 ? -2.758 1.647 -1.848 1.00 97.94 113 LEU A O 1
ATOM 810 N N . GLU A 1 114 ? -1.606 -0.203 -2.367 1.00 97.75 114 GLU A N 1
ATOM 811 C CA . GLU A 1 114 ? -2.534 -1.095 -1.662 1.00 97.75 114 GLU A CA 1
ATOM 812 C C . GLU A 1 114 ? -2.572 -0.816 -0.151 1.00 97.75 114 GLU A C 1
ATOM 814 O O . GLU A 1 114 ? -3.656 -0.759 0.443 1.00 97.75 114 GLU A O 1
ATOM 819 N N . ALA A 1 115 ? -1.407 -0.581 0.464 1.00 98.06 115 ALA A N 1
ATOM 820 C CA . ALA A 1 115 ? -1.320 -0.204 1.870 1.00 98.06 115 ALA A CA 1
ATOM 821 C C . ALA A 1 115 ? -1.997 1.151 2.138 1.00 98.06 115 ALA A C 1
ATOM 823 O O . ALA A 1 115 ? -2.735 1.278 3.115 1.00 98.06 115 ALA A O 1
ATOM 824 N N . LEU A 1 116 ? -1.800 2.149 1.269 1.00 97.69 116 LEU A N 1
ATOM 825 C CA . LEU A 1 116 ? -2.441 3.460 1.385 1.00 97.69 116 LEU A CA 1
ATOM 826 C C . LEU A 1 116 ? -3.961 3.370 1.221 1.00 97.69 116 LEU A C 1
ATOM 828 O O . LEU A 1 116 ? -4.684 3.939 2.037 1.00 97.69 116 LEU A O 1
ATOM 832 N N . ARG A 1 117 ? -4.458 2.628 0.226 1.00 96.50 117 ARG A N 1
ATOM 833 C CA . ARG A 1 117 ? -5.898 2.406 0.022 1.00 96.50 117 ARG A CA 1
ATOM 834 C C . ARG A 1 117 ? -6.536 1.772 1.253 1.00 96.50 117 ARG A C 1
ATOM 836 O O . ARG A 1 117 ? -7.569 2.247 1.725 1.00 96.50 117 ARG A O 1
ATOM 843 N N . THR A 1 118 ? -5.908 0.727 1.789 1.00 96.62 118 THR A N 1
ATOM 844 C CA . THR A 1 118 ? -6.408 0.026 2.977 1.00 96.62 118 THR A CA 1
ATOM 845 C C . THR A 1 118 ? -6.359 0.936 4.202 1.00 96.62 118 THR A C 1
ATOM 847 O O . THR A 1 118 ? -7.366 1.078 4.892 1.00 96.62 118 THR A O 1
ATOM 850 N N . ALA A 1 119 ? -5.243 1.637 4.430 1.00 96.44 119 ALA A N 1
ATOM 851 C CA . ALA A 1 119 ? -5.110 2.587 5.533 1.00 96.44 119 ALA A CA 1
ATOM 852 C C . ALA A 1 119 ? -6.158 3.701 5.458 1.00 96.44 119 ALA A C 1
ATOM 854 O O . ALA A 1 119 ? -6.797 4.007 6.460 1.00 96.44 119 ALA A O 1
ATOM 855 N N . ALA A 1 120 ? -6.364 4.290 4.279 1.00 95.19 120 ALA A N 1
ATOM 856 C CA . ALA A 1 120 ? -7.328 5.362 4.076 1.00 95.19 120 ALA A CA 1
ATOM 857 C C . ALA A 1 120 ? -8.772 4.893 4.304 1.00 95.19 120 ALA A C 1
ATOM 859 O O . ALA A 1 120 ? -9.536 5.591 4.968 1.00 95.19 120 ALA A O 1
ATOM 860 N N . ALA A 1 121 ? -9.136 3.698 3.826 1.00 93.50 121 ALA A N 1
ATOM 861 C CA . ALA A 1 121 ? -10.451 3.112 4.084 1.00 93.50 121 ALA A CA 1
ATOM 862 C C . ALA A 1 121 ? -10.678 2.868 5.587 1.00 93.50 121 ALA A C 1
ATOM 864 O O . ALA A 1 121 ? -11.712 3.250 6.134 1.00 93.50 121 ALA A O 1
ATOM 865 N N . GLU A 1 122 ? -9.689 2.303 6.281 1.00 91.81 122 GLU A N 1
ATOM 866 C CA . GLU A 1 122 ? -9.730 2.127 7.738 1.00 91.81 122 GLU A CA 1
ATOM 867 C C . GLU A 1 122 ? -9.783 3.473 8.483 1.00 91.81 122 GLU A C 1
ATOM 869 O O . GLU A 1 122 ? -10.464 3.599 9.503 1.00 91.81 122 GLU A O 1
ATOM 874 N N . GLY A 1 123 ? -9.124 4.501 7.940 1.00 90.25 123 GLY A N 1
ATOM 875 C CA . GLY A 1 123 ? -9.108 5.872 8.453 1.00 90.25 123 GLY A CA 1
ATOM 876 C C . GLY A 1 123 ? -10.464 6.569 8.413 1.00 90.25 123 GLY A C 1
ATOM 877 O O . GLY A 1 123 ? -10.737 7.415 9.266 1.00 90.25 123 GLY A O 1
ATOM 878 N N . VAL A 1 124 ? -11.323 6.184 7.467 1.00 89.00 124 VAL A N 1
ATOM 879 C CA . VAL A 1 124 ? -12.722 6.627 7.406 1.00 89.00 124 VAL A CA 1
ATOM 880 C C . VAL A 1 124 ? -13.590 5.814 8.374 1.00 89.00 124 VAL A C 1
ATOM 882 O O . VAL A 1 124 ? -14.408 6.385 9.090 1.00 89.00 124 VAL A O 1
ATOM 885 N N . GLN A 1 125 ? -13.394 4.493 8.443 1.00 85.06 125 GLN A N 1
ATOM 886 C CA . GLN A 1 125 ? -14.328 3.587 9.125 1.00 85.06 125 GLN A CA 1
ATOM 887 C C . GLN A 1 125 ? -14.131 3.482 10.646 1.00 85.06 125 GLN A C 1
ATOM 889 O O . GLN A 1 125 ? -15.097 3.546 11.405 1.00 85.06 125 GLN A O 1
ATOM 894 N N . LEU A 1 126 ? -12.897 3.288 11.122 1.00 82.88 126 LEU A N 1
ATOM 895 C CA . LEU A 1 126 ? -12.621 2.995 12.540 1.00 82.88 126 LEU A CA 1
ATOM 896 C C . LEU A 1 126 ? -12.861 4.180 13.494 1.00 82.88 126 LEU A C 1
ATOM 898 O O . LEU A 1 126 ? -13.334 3.963 14.615 1.00 82.88 126 LEU A O 1
ATOM 902 N N . PRO A 1 127 ? -12.587 5.432 13.094 1.00 76.44 127 PRO A N 1
ATOM 903 C CA . PRO A 1 127 ? -12.815 6.603 13.938 1.00 76.44 127 PRO A CA 1
ATOM 904 C C . PRO A 1 127 ? -14.287 6.994 14.091 1.00 76.44 127 PRO A C 1
ATOM 906 O O . PRO A 1 127 ? -14.577 7.851 14.911 1.00 76.44 127 PRO A O 1
ATOM 909 N N . GLY A 1 128 ? -15.218 6.382 13.346 1.00 62.50 128 GLY A N 1
ATOM 910 C CA . GLY A 1 128 ? -16.678 6.441 13.532 1.00 62.50 128 GLY A CA 1
ATOM 911 C C . GLY A 1 128 ? -17.255 7.714 14.172 1.00 62.50 128 GLY A C 1
ATOM 912 O O . GLY A 1 128 ? -17.821 7.619 15.260 1.00 62.50 128 GLY A O 1
ATOM 913 N N . GLY A 1 129 ? -17.081 8.884 13.546 1.00 57.59 129 GLY A N 1
ATOM 914 C CA . GLY A 1 129 ? -17.722 10.146 13.952 1.00 57.59 129 GLY A CA 1
ATOM 915 C C . GLY A 1 129 ? -17.013 10.985 15.027 1.00 57.59 129 GLY A C 1
ATOM 916 O O . GLY A 1 129 ? -17.654 11.836 15.642 1.00 57.59 129 GLY A O 1
ATOM 917 N N . THR A 1 130 ? -15.713 10.789 15.302 1.00 57.03 130 THR A N 1
ATOM 918 C CA . THR A 1 130 ? -14.937 11.682 16.195 1.00 57.03 130 THR A CA 1
ATOM 919 C C . THR A 1 130 ? -14.666 13.065 15.576 1.00 57.03 130 THR A C 1
ATOM 921 O O . THR A 1 130 ? -13.519 13.414 15.310 1.00 57.03 130 THR A O 1
ATOM 924 N N . GLY A 1 131 ? -15.710 13.866 15.362 1.00 55.53 131 GLY A N 1
ATOM 925 C CA . GLY A 1 131 ? -15.617 15.288 15.019 1.00 55.53 131 GLY A CA 1
ATOM 926 C C . GLY A 1 131 ? -15.251 15.618 13.562 1.00 55.53 131 GLY A C 1
ATOM 927 O O . GLY A 1 131 ? -14.547 14.884 12.870 1.00 55.53 131 GLY A O 1
ATOM 928 N N . SER A 1 132 ? -15.698 16.794 13.113 1.00 54.06 132 SER A N 1
ATOM 929 C CA . SER A 1 132 ? -15.597 17.274 11.723 1.00 54.06 132 SER A CA 1
ATOM 930 C C . SER A 1 132 ? -14.165 17.478 11.208 1.00 54.06 132 SER A C 1
ATOM 932 O O . SER A 1 132 ? -13.913 17.384 10.006 1.00 54.06 132 SER A O 1
ATOM 934 N N . THR A 1 133 ? -13.201 17.738 12.095 1.00 63.38 133 THR A N 1
ATOM 935 C CA . THR A 1 133 ? -11.783 17.892 11.729 1.00 63.38 133 THR A CA 1
ATOM 936 C C . THR A 1 133 ? -11.140 16.563 11.348 1.00 63.38 133 THR A C 1
ATOM 938 O O . THR A 1 133 ? -10.337 16.517 10.418 1.00 63.38 133 THR A O 1
ATOM 941 N N . TRP A 1 134 ? -11.532 15.471 12.008 1.00 68.81 134 TRP A N 1
ATOM 942 C CA . TRP A 1 134 ? -11.043 14.139 11.681 1.00 68.81 134 TRP A CA 1
ATOM 943 C C . TRP A 1 134 ? -11.551 13.663 10.322 1.00 68.81 134 TRP A C 1
ATOM 945 O O . TRP A 1 134 ? -10.784 13.152 9.504 1.00 68.81 134 TRP A O 1
ATOM 955 N N . GLU A 1 135 ? -12.849 13.846 10.092 1.00 70.81 135 GLU A N 1
ATOM 956 C CA . GLU A 1 135 ? -13.526 13.417 8.872 1.00 70.81 135 GLU A CA 1
ATOM 957 C C . GLU A 1 135 ? -12.877 14.053 7.642 1.00 70.81 135 GLU A C 1
ATOM 959 O O . GLU A 1 135 ? -12.523 13.348 6.698 1.00 70.81 135 GLU A O 1
ATOM 964 N N . ASN A 1 136 ? -12.614 15.363 7.683 1.00 74.81 136 ASN A N 1
ATOM 965 C CA . ASN A 1 136 ? -11.978 16.073 6.573 1.00 74.81 136 ASN A CA 1
ATOM 966 C C . ASN A 1 136 ? -10.598 15.493 6.209 1.00 74.81 136 ASN A C 1
ATOM 968 O O . ASN A 1 136 ? -10.270 15.321 5.034 1.00 74.81 136 ASN A O 1
ATOM 972 N N . GLU A 1 137 ? -9.789 15.152 7.211 1.00 81.00 137 GLU A N 1
ATOM 973 C CA . GLU A 1 137 ? -8.441 14.632 6.988 1.00 81.00 137 GLU A CA 1
ATOM 974 C C . GLU A 1 137 ? -8.449 13.171 6.520 1.00 81.00 137 GLU A C 1
ATOM 976 O O . GLU A 1 137 ? -7.666 12.818 5.637 1.00 81.00 137 GLU A O 1
ATOM 981 N N . ALA A 1 138 ? -9.362 12.340 7.032 1.00 85.06 138 ALA A N 1
ATOM 982 C CA . ALA A 1 138 ? -9.556 10.974 6.545 1.00 85.06 138 ALA A CA 1
ATOM 983 C C . ALA A 1 138 ? -9.965 10.959 5.061 1.00 85.06 138 ALA A C 1
ATOM 985 O O . ALA A 1 138 ? -9.359 10.245 4.257 1.00 85.06 138 ALA A O 1
ATOM 986 N N . TYR A 1 139 ? -10.916 11.817 4.672 1.00 89.44 139 TYR A N 1
ATOM 987 C CA . TYR A 1 139 ? -11.322 11.949 3.273 1.00 89.44 139 TYR A CA 1
ATOM 988 C C . TYR A 1 139 ? -10.197 12.487 2.382 1.00 89.44 139 TYR A C 1
ATOM 990 O O . TYR A 1 139 ? -10.063 12.034 1.248 1.00 89.44 139 TYR A O 1
ATOM 998 N N . ARG A 1 140 ? -9.321 13.374 2.878 1.00 92.56 140 ARG A N 1
ATOM 999 C CA . ARG A 1 140 ? -8.145 13.830 2.114 1.00 92.56 140 ARG A CA 1
ATOM 1000 C C . ARG A 1 140 ? -7.234 12.667 1.713 1.00 92.56 140 ARG A C 1
ATOM 1002 O O . ARG A 1 140 ? -6.837 12.582 0.552 1.00 92.56 140 ARG A O 1
ATOM 1009 N N . TYR A 1 141 ? -6.918 11.766 2.645 1.00 93.88 141 TYR A N 1
ATOM 1010 C CA . TYR A 1 141 ? -6.100 10.586 2.342 1.00 93.88 141 TYR A CA 1
ATOM 1011 C C . TYR A 1 141 ? -6.834 9.577 1.460 1.00 93.88 141 TYR A C 1
ATOM 1013 O O . TYR A 1 141 ? -6.210 8.969 0.595 1.00 93.88 141 TYR A O 1
ATOM 1021 N N . PH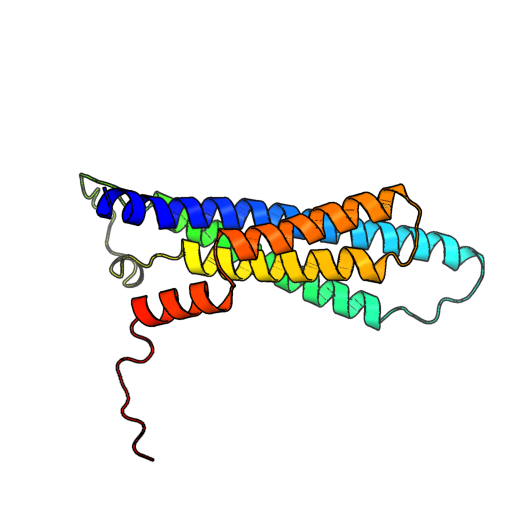E A 1 142 ? -8.152 9.445 1.617 1.00 94.62 142 PHE A N 1
ATOM 1022 C CA . PHE A 1 142 ? -8.972 8.618 0.734 1.00 94.62 142 PHE A CA 1
ATOM 1023 C C . PHE A 1 142 ? -8.958 9.128 -0.712 1.00 94.62 142 PHE A C 1
ATOM 1025 O O . PHE A 1 142 ? -8.674 8.365 -1.633 1.00 94.62 142 PHE A O 1
ATOM 1032 N N . HIS A 1 143 ? -9.178 10.428 -0.922 1.00 95.31 143 HIS A N 1
ATOM 1033 C CA . HIS A 1 143 ? -9.097 11.037 -2.249 1.00 95.31 143 HIS A CA 1
ATOM 1034 C C . HIS A 1 143 ? -7.699 10.915 -2.852 1.00 95.31 143 HIS A C 1
ATOM 1036 O O . HIS A 1 143 ? -7.586 10.628 -4.041 1.00 95.31 143 HIS A O 1
ATOM 1042 N N . ARG A 1 144 ? -6.643 11.069 -2.040 1.00 95.25 144 ARG A N 1
ATOM 1043 C CA . ARG A 1 144 ? -5.268 10.819 -2.487 1.00 95.25 144 ARG A CA 1
ATOM 1044 C C . ARG A 1 144 ? -5.079 9.374 -2.944 1.00 95.25 144 ARG A C 1
ATOM 1046 O O . ARG A 1 144 ? -4.582 9.170 -4.039 1.00 95.25 144 ARG A O 1
ATOM 1053 N N . ALA A 1 145 ? -5.512 8.390 -2.155 1.00 95.81 145 ALA A N 1
ATOM 1054 C CA . ALA A 1 145 ? -5.370 6.977 -2.507 1.00 95.81 145 ALA A CA 1
ATOM 1055 C C . ALA A 1 145 ? -6.039 6.648 -3.853 1.00 95.81 145 ALA A C 1
ATOM 1057 O O . ALA A 1 145 ? -5.447 5.985 -4.700 1.00 95.81 145 ALA A O 1
ATOM 1058 N N . VAL A 1 146 ? -7.253 7.166 -4.071 1.00 95.25 146 VAL A N 1
ATOM 1059 C CA . VAL A 1 146 ? -7.977 7.007 -5.341 1.00 95.25 146 VAL A CA 1
ATOM 1060 C C . VAL A 1 146 ? -7.260 7.732 -6.484 1.00 95.25 146 VAL A C 1
ATOM 1062 O O . VAL A 1 146 ? -7.117 7.175 -7.570 1.00 95.25 146 VAL A O 1
ATOM 1065 N N . GLY A 1 147 ? -6.792 8.961 -6.253 1.00 96.25 147 GLY A N 1
ATOM 1066 C CA . GLY A 1 147 ? -6.056 9.743 -7.247 1.00 96.25 147 GLY A CA 1
ATOM 1067 C C . GLY A 1 147 ? -4.748 9.078 -7.677 1.00 96.25 147 GLY A C 1
ATOM 1068 O O . GLY A 1 147 ? -4.471 9.002 -8.872 1.00 96.25 147 GLY A O 1
ATOM 1069 N N . ASP A 1 148 ? -3.988 8.542 -6.723 1.00 94.75 148 ASP A N 1
ATOM 1070 C CA . ASP A 1 148 ? -2.713 7.873 -6.977 1.00 94.75 148 ASP A CA 1
ATOM 1071 C C . ASP A 1 148 ? -2.916 6.591 -7.815 1.00 94.75 148 ASP A C 1
ATOM 1073 O O . ASP A 1 148 ? -2.184 6.366 -8.779 1.00 94.75 148 ASP A O 1
ATOM 1077 N N . GLU A 1 149 ? -3.951 5.784 -7.539 1.00 92.12 149 GLU A N 1
ATOM 1078 C CA . GLU A 1 149 ? -4.278 4.609 -8.369 1.00 92.12 149 GLU A CA 1
ATOM 1079 C C . GLU A 1 149 ? -4.728 4.979 -9.792 1.00 92.12 149 GLU A C 1
ATOM 1081 O O . GLU A 1 149 ? -4.411 4.267 -10.748 1.00 92.12 149 GLU A O 1
ATOM 1086 N N . LEU A 1 150 ? -5.452 6.089 -9.963 1.00 93.19 150 LEU A N 1
ATOM 1087 C CA . LEU A 1 150 ? -5.858 6.567 -11.288 1.00 93.19 150 LEU A CA 1
ATOM 1088 C C . LEU A 1 150 ? -4.672 7.119 -12.090 1.00 93.19 150 LEU A C 1
ATOM 1090 O O . LEU A 1 150 ? -4.609 6.913 -13.302 1.00 93.19 150 LEU A O 1
ATOM 1094 N N . LEU A 1 151 ? -3.741 7.807 -11.425 1.00 93.00 151 LEU A N 1
ATOM 1095 C CA . LEU A 1 151 ? -2.605 8.467 -12.066 1.00 93.00 151 LEU A CA 1
ATOM 1096 C C . LEU A 1 151 ? -1.480 7.490 -12.420 1.00 93.00 151 LEU A C 1
ATOM 1098 O O . LEU A 1 151 ? -0.921 7.560 -13.514 1.00 93.00 151 LEU A O 1
ATOM 1102 N N . PHE A 1 152 ? -1.145 6.579 -11.507 1.00 90.44 152 PHE A N 1
ATOM 1103 C CA . PHE A 1 152 ? -0.023 5.647 -11.673 1.00 90.44 152 PHE A CA 1
ATOM 1104 C C . PHE A 1 152 ? -0.455 4.262 -12.161 1.00 90.44 152 PHE A C 1
ATOM 1106 O O . PHE A 1 152 ? 0.382 3.419 -12.491 1.00 90.44 152 PHE A O 1
ATOM 1113 N N . GLY A 1 153 ? -1.765 4.053 -12.270 1.00 88.31 153 GLY A N 1
ATOM 1114 C CA . GLY A 1 153 ? -2.378 2.813 -12.701 1.00 88.31 153 GLY A CA 1
ATOM 1115 C C . GLY A 1 153 ? -2.748 1.908 -11.523 1.00 88.31 153 GLY A C 1
ATOM 1116 O O . GLY A 1 153 ? -2.119 1.938 -10.462 1.00 88.31 153 GLY A O 1
ATOM 1117 N N . PRO A 1 154 ? -3.770 1.058 -11.705 1.00 91.50 154 PRO A N 1
ATOM 1118 C CA . PRO A 1 154 ? -4.232 0.181 -10.646 1.00 91.50 154 PRO A CA 1
ATOM 1119 C C . PRO A 1 154 ? -3.166 -0.862 -10.292 1.00 91.50 154 PRO A C 1
ATOM 1121 O O . PRO A 1 154 ? -2.454 -1.378 -11.158 1.00 91.50 154 PRO A O 1
ATOM 1124 N N . VAL A 1 155 ? -3.125 -1.241 -9.013 1.00 94.00 155 VAL A N 1
ATOM 1125 C CA . VAL A 1 155 ? -2.137 -2.161 -8.416 1.00 94.00 155 VAL A CA 1
ATOM 1126 C C . VAL A 1 155 ? -1.935 -3.446 -9.233 1.00 94.00 155 VAL A C 1
ATOM 1128 O O . VAL A 1 155 ? -0.808 -3.909 -9.407 1.00 94.00 155 VAL A O 1
ATOM 1131 N N . HIS A 1 156 ? -3.010 -4.023 -9.779 1.00 93.31 156 HIS A N 1
ATOM 1132 C CA . HIS A 1 156 ? -2.927 -5.254 -10.570 1.00 93.31 156 HIS A CA 1
ATOM 1133 C C . HIS A 1 156 ? -2.145 -5.081 -11.883 1.00 93.31 156 HIS A C 1
ATOM 1135 O O . HIS A 1 156 ? -1.476 -6.020 -12.301 1.00 93.31 156 HIS A O 1
ATOM 1141 N N . ARG A 1 157 ? -2.166 -3.899 -12.517 1.00 92.44 157 ARG A N 1
ATOM 1142 C CA . ARG A 1 157 ? -1.384 -3.640 -13.740 1.00 92.44 157 ARG A CA 1
ATOM 1143 C C . ARG A 1 157 ? 0.100 -3.498 -13.446 1.00 92.44 157 ARG A C 1
ATOM 1145 O O . ARG A 1 157 ? 0.910 -4.015 -14.204 1.00 92.44 157 ARG A O 1
ATOM 1152 N N . LEU A 1 158 ? 0.454 -2.853 -12.335 1.00 91.81 158 LEU A N 1
ATOM 1153 C CA . LEU A 1 158 ? 1.846 -2.764 -11.884 1.00 91.81 158 LEU A CA 1
ATOM 1154 C C . LEU A 1 158 ? 2.420 -4.160 -11.593 1.00 91.81 158 LEU A C 1
ATOM 1156 O O . LEU A 1 158 ? 3.549 -4.461 -11.975 1.00 91.81 158 LEU A O 1
ATOM 1160 N N . ARG A 1 159 ? 1.614 -5.039 -10.980 1.00 92.56 159 ARG A N 1
ATOM 1161 C CA . ARG A 1 159 ? 1.965 -6.450 -10.753 1.00 92.56 159 ARG A CA 1
ATOM 1162 C C . ARG A 1 159 ? 2.075 -7.246 -12.051 1.00 92.56 159 ARG A C 1
ATOM 1164 O O . ARG A 1 159 ? 3.033 -7.995 -12.196 1.00 92.56 159 ARG A O 1
ATOM 1171 N N . ALA A 1 160 ? 1.133 -7.073 -12.979 1.00 90.50 160 ALA A N 1
ATOM 1172 C CA . ALA A 1 160 ? 1.165 -7.739 -14.281 1.00 90.50 160 ALA A CA 1
ATOM 1173 C C . ALA A 1 160 ? 2.421 -7.352 -15.072 1.00 90.50 160 ALA A C 1
ATOM 1175 O O . ALA A 1 160 ? 3.174 -8.225 -15.480 1.00 90.50 160 ALA A O 1
ATOM 1176 N N . TYR A 1 161 ? 2.724 -6.054 -15.161 1.00 87.69 161 TYR A N 1
ATOM 1177 C CA . TYR A 1 161 ? 3.938 -5.567 -15.817 1.00 87.69 161 TYR A CA 1
ATOM 1178 C C . TYR A 1 161 ? 5.213 -6.165 -15.205 1.00 87.69 161 TYR A C 1
ATOM 1180 O O . TYR A 1 161 ? 6.135 -6.543 -15.923 1.00 87.69 161 TYR A O 1
ATOM 1188 N N . ALA A 1 162 ? 5.275 -6.272 -13.876 1.00 86.81 162 ALA A N 1
ATOM 1189 C CA . ALA A 1 162 ? 6.410 -6.895 -13.206 1.00 86.81 162 ALA A CA 1
ATOM 1190 C C . ALA A 1 162 ? 6.506 -8.404 -13.484 1.00 86.81 162 ALA A C 1
ATOM 1192 O O . ALA A 1 162 ? 7.608 -8.918 -13.664 1.00 86.81 162 ALA A O 1
ATOM 1193 N N . ALA A 1 163 ? 5.371 -9.107 -13.545 1.00 88.38 163 ALA A N 1
ATOM 1194 C CA . ALA A 1 163 ? 5.329 -10.525 -13.886 1.00 88.38 163 ALA A CA 1
ATOM 1195 C C . ALA A 1 163 ? 5.789 -10.787 -15.32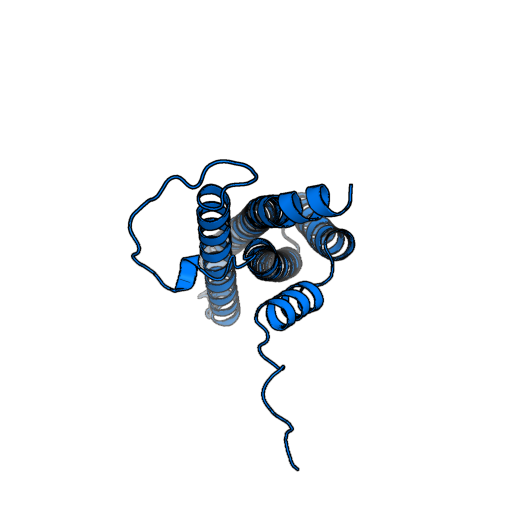8 1.00 88.38 163 ALA A C 1
ATOM 1197 O O . ALA A 1 163 ? 6.573 -11.711 -15.551 1.00 88.38 163 ALA A O 1
ATOM 1198 N N . ASP A 1 164 ? 5.366 -9.939 -16.268 1.00 86.56 164 ASP A N 1
ATOM 1199 C CA . ASP A 1 164 ? 5.794 -9.976 -17.669 1.00 86.56 164 ASP A CA 1
ATOM 1200 C C . ASP A 1 164 ? 7.298 -9.692 -17.785 1.00 86.56 164 ASP A C 1
ATOM 1202 O O . ASP A 1 164 ? 8.032 -10.423 -18.449 1.00 86.56 164 ASP A O 1
ATOM 1206 N N . ALA A 1 165 ? 7.795 -8.669 -17.079 1.00 82.56 165 ALA A N 1
ATOM 1207 C CA . ALA A 1 165 ? 9.21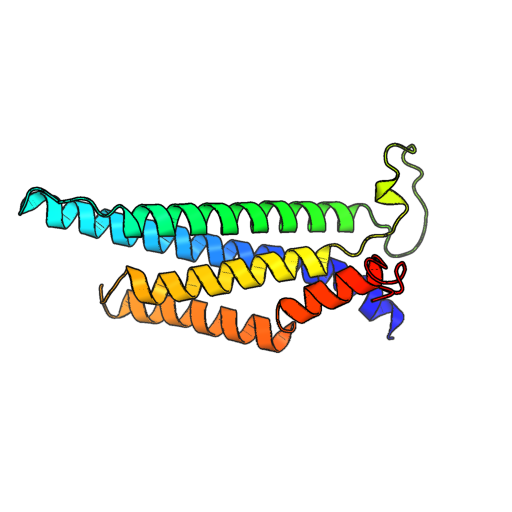7 -8.329 -17.061 1.00 82.56 165 ALA A CA 1
ATOM 1208 C C . ALA A 1 165 ? 10.088 -9.459 -16.484 1.00 82.56 165 ALA A C 1
ATOM 1210 O O . ALA A 1 165 ? 11.201 -9.683 -16.958 1.00 82.56 165 ALA A O 1
ATOM 1211 N N . ALA A 1 166 ? 9.572 -10.186 -15.491 1.00 84.12 166 ALA A N 1
ATOM 1212 C CA . ALA A 1 166 ? 10.222 -11.350 -14.897 1.00 84.12 166 ALA A CA 1
ATOM 1213 C C . ALA A 1 166 ? 9.976 -12.656 -15.677 1.00 84.12 166 ALA A C 1
ATOM 1215 O O . ALA A 1 166 ? 10.481 -13.703 -15.270 1.00 84.12 166 ALA A O 1
ATOM 1216 N N . ARG A 1 167 ? 9.213 -12.613 -16.782 1.00 84.81 167 ARG A N 1
ATOM 1217 C CA . ARG A 1 167 ? 8.840 -13.782 -17.598 1.00 84.81 167 ARG A CA 1
ATOM 1218 C C . ARG A 1 167 ? 8.252 -14.928 -16.770 1.00 84.81 167 ARG A C 1
ATOM 1220 O O . ARG A 1 167 ? 8.483 -16.100 -17.063 1.00 84.81 167 ARG A O 1
ATOM 1227 N N . LEU A 1 168 ? 7.481 -14.598 -15.728 1.00 84.38 168 LEU A N 1
ATOM 1228 C CA . LEU A 1 168 ? 6.946 -15.588 -14.781 1.00 84.38 168 LEU A CA 1
ATOM 1229 C C . LEU A 1 168 ? 6.023 -16.616 -15.451 1.00 84.38 168 LEU A C 1
ATOM 1231 O O . LEU A 1 168 ? 5.881 -17.726 -14.938 1.00 84.38 168 LEU A O 1
ATOM 1235 N N . PHE A 1 169 ? 5.409 -16.255 -16.581 1.00 82.69 169 PHE A N 1
ATOM 1236 C CA . PHE A 1 169 ? 4.415 -17.071 -17.281 1.00 82.69 169 PHE A CA 1
ATOM 1237 C C . PHE A 1 169 ? 4.849 -17.539 -18.683 1.00 82.69 169 PHE A C 1
ATOM 1239 O O . PHE A 1 169 ? 4.095 -18.261 -19.325 1.00 82.69 169 PHE A O 1
ATOM 1246 N N . ASP A 1 170 ? 6.067 -17.218 -19.139 1.00 79.25 170 ASP A N 1
ATOM 1247 C CA . ASP A 1 170 ? 6.568 -17.618 -20.472 1.00 79.25 170 ASP A CA 1
ATOM 1248 C C . ASP A 1 170 ? 6.871 -19.127 -20.577 1.00 79.25 170 ASP A C 1
ATOM 1250 O O . ASP A 1 170 ? 7.089 -19.658 -21.664 1.00 79.25 170 ASP A 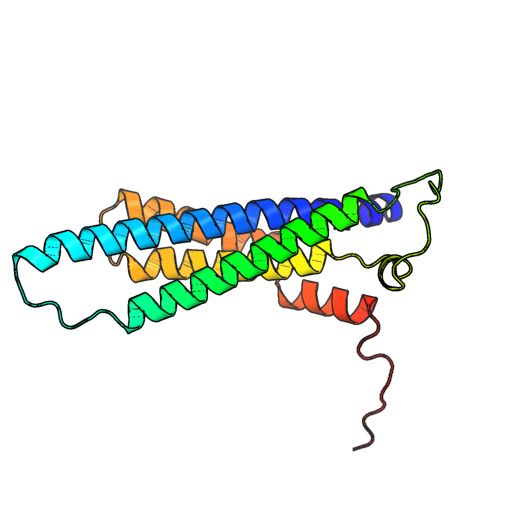O 1
ATOM 1254 N N . GLY A 1 171 ? 6.899 -19.838 -19.446 1.00 66.81 171 GLY A N 1
ATOM 1255 C CA . GLY A 1 171 ? 7.275 -21.246 -19.364 1.00 66.81 171 GLY A CA 1
ATOM 1256 C C . GLY A 1 171 ? 6.207 -22.118 -18.717 1.00 66.81 171 GLY A C 1
ATOM 1257 O O . GLY A 1 171 ? 6.424 -22.584 -17.600 1.00 66.81 171 GLY A O 1
ATOM 1258 N N . ARG A 1 172 ? 5.079 -22.344 -19.405 1.00 56.84 172 ARG A N 1
ATOM 1259 C CA . ARG A 1 172 ? 4.267 -23.581 -19.353 1.00 56.84 172 ARG A CA 1
ATOM 1260 C C . ARG A 1 172 ? 3.022 -23.434 -20.228 1.00 56.84 172 ARG A C 1
ATOM 1262 O O . ARG A 1 172 ? 2.053 -22.793 -19.832 1.00 56.84 172 ARG A O 1
ATOM 1269 N N . GLU A 1 173 ? 3.012 -24.125 -21.366 1.00 52.41 173 GLU A N 1
ATOM 1270 C CA . GLU A 1 173 ? 1.762 -24.706 -21.855 1.00 52.41 173 GLU A CA 1
ATOM 1271 C C . GLU A 1 173 ? 1.214 -25.569 -20.716 1.00 52.41 173 GLU A C 1
ATOM 1273 O O . GLU A 1 173 ? 1.771 -26.617 -20.377 1.00 52.41 173 GLU A O 1
ATOM 1278 N N . VAL A 1 174 ? 0.159 -25.090 -20.060 1.00 60.72 174 VAL A N 1
ATOM 1279 C CA . VAL A 1 174 ? -0.668 -25.950 -19.223 1.00 60.72 174 VAL A CA 1
ATOM 1280 C C . VAL A 1 174 ? -1.415 -26.838 -20.206 1.00 60.72 174 VAL A C 1
ATOM 1282 O O . VAL A 1 174 ? -2.453 -26.459 -20.741 1.00 60.72 174 VAL A O 1
ATOM 1285 N N . THR A 1 175 ? -0.822 -27.987 -20.513 1.00 49.06 175 THR A N 1
ATOM 1286 C CA . THR A 1 175 ? -1.546 -29.093 -21.127 1.00 49.06 175 THR A CA 1
ATOM 1287 C C . THR A 1 175 ? -2.592 -29.535 -20.108 1.00 49.06 175 THR A C 1
ATOM 1289 O O . THR A 1 175 ? -2.261 -30.103 -19.068 1.00 49.06 175 THR A O 1
ATOM 1292 N N . VAL A 1 176 ? -3.838 -29.129 -20.356 1.00 56.09 176 VAL A N 1
ATOM 1293 C CA . VAL A 1 176 ? -5.034 -29.636 -19.670 1.00 56.09 176 VAL A CA 1
ATOM 1294 C C . VAL A 1 176 ? -5.432 -30.954 -20.313 1.00 56.09 176 VAL A C 1
ATOM 1296 O O . VAL A 1 176 ? -5.389 -31.018 -21.563 1.00 56.09 176 VAL A O 1
#

pLDDT: mean 79.64, std 18.83, range [35.69, 98.5]